Protein AF-A0A0E9N681-F1 (afdb_monomer_lite)

Secondary structure (DSSP, 8-state):
-HHHHHHHHHHHHHHHHHHHHHHHHHT-HHHHHHHHHHHHHS-TTHHHHHHHHHHHHHH-SSPP-HHHHHHHHHHHHHHHHHHHHHHHHIIIIII-TTHHHHHHHHHHHHHHHHHHTTT--HHHHHHHHHHHHHT-SSPPHHHHHHHHHHHHHHHHHHHHHHHHHHHHT-----

InterPro domains:
  IPR025250 Protein of unknown function DUF4199 [PF13858] (12-167)

pLDDT: mean 89.03, std 10.15, range [42.97, 98.25]

Sequence (174 aa):
MIRRVALITGVSLGLLYGIVLFATYQAGIPVMASFLNIYTWFPLIIVPVGAVAWWLRRNLVPVPDLKELLQYAFLAYVVYEVLYAMCTYGLFGLYDRTANDQLIRHLLAQTEAKMAGQQVPKEKLDEIRKLAGSEKGPLTIRKVLLGFGTNLVLDFIKSLFIATITKQTVHPKR

Radius of gyration: 19.3 Å; chains: 1; bounding box: 45×36×52 Å

Organism: NCBI:txid1220578

Foldseek 3Di:
DLLVLLLVLLVVLLVVLLVCLVVQVVVHLVSNLVVVVCVVPPPVSLVSLLVVLLVQQVPDPVRDALVSLLCNQLSSQLSNLVSNLVSLCCVCVPPPVCSQVVNLVVVLVVVVVVCVVPVDDVVVNVVSVVVSVVVDTGDDPVNSVVVSVVVSVVSSVSSSVSSVVSNVPDDPPD

Structure (mmCIF, N/CA/C/O backbone):
data_AF-A0A0E9N681-F1
#
_entry.id   AF-A0A0E9N681-F1
#
loop_
_atom_site.group_PDB
_atom_site.id
_atom_site.type_symbol
_atom_site.label_atom_id
_atom_site.label_alt_id
_atom_site.label_comp_id
_atom_site.label_asym_id
_atom_site.label_entity_id
_atom_site.label_seq_id
_atom_site.pdbx_PDB_ins_code
_atom_site.Cartn_x
_atom_site.Cartn_y
_atom_site.Cartn_z
_atom_site.occupancy
_atom_site.B_iso_or_equiv
_atom_site.auth_seq_id
_atom_site.auth_comp_id
_atom_site.auth_asym_id
_atom_site.auth_atom_id
_atom_site.pdbx_PDB_model_num
ATOM 1 N N . MET A 1 1 ? 6.896 -8.578 -21.696 1.00 87.44 1 MET A N 1
ATOM 2 C CA . MET A 1 1 ? 7.659 -8.650 -20.427 1.00 87.44 1 MET A CA 1
ATOM 3 C C . MET A 1 1 ? 7.163 -7.643 -19.392 1.00 87.44 1 MET A C 1
ATOM 5 O O . MET A 1 1 ? 6.737 -8.074 -18.330 1.00 87.44 1 MET A O 1
ATOM 9 N N . ILE A 1 2 ? 7.120 -6.344 -19.717 1.00 92.19 2 ILE A N 1
ATOM 10 C CA . ILE A 1 2 ? 6.671 -5.253 -18.826 1.00 92.19 2 ILE A CA 1
ATOM 11 C C . ILE A 1 2 ? 5.368 -5.548 -18.071 1.00 92.19 2 ILE A C 1
ATOM 13 O O . ILE A 1 2 ? 5.344 -5.445 -16.851 1.00 92.19 2 ILE A O 1
ATOM 17 N N . ARG A 1 3 ? 4.308 -5.980 -18.771 1.00 94.19 3 ARG A N 1
ATOM 18 C CA . ARG A 1 3 ? 3.019 -6.306 -18.131 1.00 94.19 3 ARG A CA 1
ATOM 19 C C . ARG A 1 3 ? 3.167 -7.361 -17.036 1.00 94.19 3 ARG A C 1
ATOM 21 O O . ARG A 1 3 ? 2.643 -7.185 -15.951 1.00 94.19 3 ARG A O 1
ATOM 28 N N . ARG A 1 4 ? 3.924 -8.431 -17.298 1.00 95.88 4 ARG A N 1
ATOM 29 C CA . ARG A 1 4 ? 4.165 -9.501 -16.319 1.00 95.88 4 ARG A CA 1
ATOM 30 C C . ARG A 1 4 ? 4.911 -8.972 -15.095 1.00 95.88 4 ARG A C 1
ATOM 32 O O . ARG A 1 4 ? 4.541 -9.324 -13.985 1.00 95.88 4 ARG A O 1
ATOM 39 N N . VAL A 1 5 ? 5.918 -8.119 -15.294 1.00 96.75 5 VAL A N 1
ATOM 40 C CA . VAL A 1 5 ? 6.655 -7.500 -14.182 1.00 96.75 5 VAL A CA 1
ATOM 41 C C . VAL A 1 5 ? 5.741 -6.575 -13.380 1.00 96.75 5 VAL A C 1
ATOM 43 O O . VAL A 1 5 ? 5.728 -6.679 -12.165 1.00 96.75 5 VAL A O 1
ATOM 46 N N . ALA A 1 6 ? 4.907 -5.764 -14.036 1.00 97.38 6 ALA A N 1
ATOM 47 C CA . ALA A 1 6 ? 3.920 -4.921 -13.361 1.00 97.38 6 ALA A CA 1
ATOM 48 C C . ALA A 1 6 ? 2.949 -5.738 -12.494 1.00 97.38 6 ALA A C 1
ATOM 50 O O . ALA A 1 6 ? 2.725 -5.392 -11.338 1.00 97.38 6 ALA A O 1
ATOM 51 N N . LEU A 1 7 ? 2.421 -6.848 -13.030 1.00 98.00 7 LEU A N 1
ATOM 52 C CA . LEU A 1 7 ? 1.552 -7.756 -12.279 1.00 98.00 7 LEU A CA 1
ATOM 53 C C . LEU A 1 7 ? 2.276 -8.347 -11.064 1.00 98.00 7 LEU A C 1
ATOM 55 O O . LEU A 1 7 ? 1.722 -8.330 -9.972 1.00 98.00 7 LEU A O 1
ATOM 59 N N . ILE A 1 8 ? 3.509 -8.836 -11.234 1.00 97.88 8 ILE A N 1
ATOM 60 C CA . ILE A 1 8 ? 4.303 -9.391 -10.128 1.00 97.88 8 ILE A CA 1
ATOM 61 C C . ILE A 1 8 ? 4.537 -8.322 -9.061 1.00 97.88 8 ILE A C 1
ATOM 63 O O . ILE A 1 8 ? 4.256 -8.571 -7.895 1.00 97.88 8 ILE A O 1
ATOM 67 N N . THR A 1 9 ? 4.981 -7.124 -9.447 1.00 97.81 9 THR A N 1
ATOM 68 C CA . THR A 1 9 ? 5.215 -6.023 -8.508 1.00 97.81 9 THR A CA 1
ATOM 69 C C . THR A 1 9 ? 3.944 -5.659 -7.745 1.00 97.81 9 THR A C 1
ATOM 71 O O . THR A 1 9 ? 3.974 -5.598 -6.518 1.00 97.81 9 THR A O 1
ATOM 74 N N . GLY A 1 10 ? 2.825 -5.461 -8.446 1.00 97.62 10 GLY A N 1
ATOM 75 C CA . GLY A 1 10 ? 1.548 -5.119 -7.820 1.00 97.62 10 GLY A CA 1
ATOM 76 C C . GLY A 1 10 ? 1.049 -6.209 -6.870 1.00 97.62 10 GLY A C 1
ATOM 77 O O . GLY A 1 10 ? 0.675 -5.908 -5.738 1.00 97.62 10 GLY A O 1
ATOM 78 N N . VAL A 1 11 ? 1.114 -7.480 -7.286 1.00 98.25 11 VAL A N 1
ATOM 79 C CA . VAL A 1 11 ? 0.719 -8.623 -6.447 1.00 98.25 11 VAL A CA 1
ATOM 80 C C . VAL A 1 11 ? 1.609 -8.737 -5.215 1.00 98.25 11 VAL A C 1
ATOM 82 O O . VAL A 1 11 ? 1.095 -8.850 -4.106 1.00 98.25 11 VAL A O 1
ATOM 85 N N . SER A 1 12 ? 2.932 -8.683 -5.376 1.00 97.88 12 SER A N 1
ATOM 86 C CA . SER A 1 12 ? 3.868 -8.799 -4.256 1.00 97.88 12 SER A CA 1
ATOM 87 C C . SER A 1 12 ? 3.664 -7.689 -3.227 1.00 97.88 12 SER A C 1
ATOM 89 O O . SER A 1 12 ? 3.630 -7.974 -2.033 1.00 97.88 12 SER A O 1
ATOM 91 N N . LEU A 1 13 ? 3.480 -6.442 -3.670 1.00 97.12 13 LEU A N 1
ATOM 92 C CA . LEU A 1 13 ? 3.242 -5.314 -2.767 1.00 97.12 13 LEU A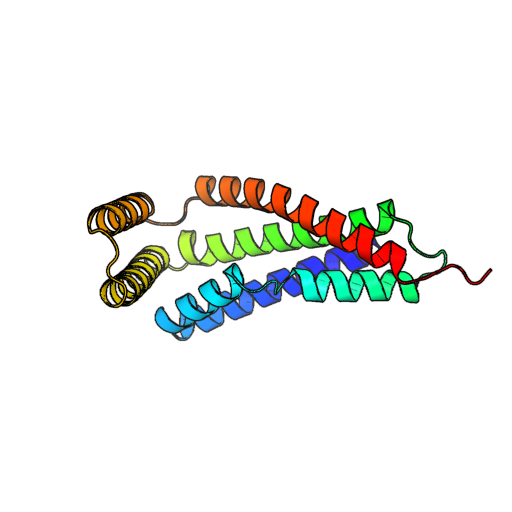 CA 1
ATOM 93 C C . LEU A 1 13 ? 1.861 -5.382 -2.105 1.00 97.12 13 LEU A C 1
ATOM 95 O O . LEU A 1 13 ? 1.746 -5.093 -0.916 1.00 97.12 13 LEU A O 1
ATOM 99 N N . GLY A 1 14 ? 0.826 -5.795 -2.841 1.00 96.88 14 GLY A N 1
ATOM 100 C CA . GLY A 1 14 ? -0.527 -5.940 -2.304 1.00 96.88 14 GLY A CA 1
ATOM 101 C C . GLY A 1 14 ? -0.620 -7.057 -1.264 1.00 96.88 14 GLY A C 1
ATOM 102 O O . GLY A 1 14 ? -1.186 -6.861 -0.191 1.00 96.88 14 GLY A O 1
ATOM 103 N N . LEU A 1 15 ? 0.010 -8.205 -1.532 1.00 97.50 15 LEU A N 1
ATOM 104 C CA . LEU A 1 15 ? 0.096 -9.303 -0.568 1.00 97.50 15 LEU A CA 1
ATOM 105 C C . LEU A 1 15 ? 0.922 -8.917 0.655 1.00 97.50 15 LEU A C 1
ATOM 107 O O . LEU A 1 15 ? 0.510 -9.211 1.773 1.00 97.50 15 LEU A O 1
ATOM 111 N N . LEU A 1 16 ? 2.054 -8.234 0.463 1.00 96.81 16 LEU A N 1
ATOM 112 C CA . LEU A 1 16 ? 2.865 -7.745 1.575 1.00 96.81 16 LEU A CA 1
ATOM 113 C C . LEU A 1 16 ? 2.061 -6.787 2.460 1.00 96.81 16 LEU A C 1
ATOM 115 O O . LEU A 1 16 ? 2.066 -6.943 3.679 1.00 96.81 16 LEU A O 1
ATOM 119 N N . TYR A 1 17 ? 1.328 -5.847 1.855 1.00 96.06 17 TYR A N 1
ATOM 120 C CA . TYR A 1 17 ? 0.415 -4.970 2.584 1.00 96.06 17 TYR A CA 1
ATOM 121 C C . TYR A 1 17 ? -0.610 -5.777 3.387 1.00 96.06 17 TYR A C 1
ATOM 123 O O . TYR A 1 17 ? -0.749 -5.549 4.585 1.00 96.06 17 TYR A O 1
ATOM 131 N N . GLY A 1 18 ? -1.278 -6.749 2.758 1.00 96.69 18 GLY A N 1
ATOM 132 C CA . GLY A 1 18 ? -2.249 -7.611 3.428 1.00 96.69 18 GLY A CA 1
ATOM 133 C C . GLY A 1 18 ? -1.647 -8.364 4.615 1.00 96.69 18 GLY A C 1
ATOM 134 O O . GLY A 1 18 ? -2.187 -8.307 5.715 1.00 96.69 18 GLY A O 1
ATOM 135 N N . ILE A 1 19 ? -0.495 -9.013 4.431 1.00 97.56 19 ILE A N 1
ATOM 136 C CA . ILE A 1 19 ? 0.201 -9.745 5.499 1.00 97.56 19 ILE A CA 1
ATOM 137 C C . ILE A 1 19 ? 0.501 -8.819 6.680 1.00 97.56 19 ILE A C 1
ATOM 139 O O . ILE A 1 19 ? 0.193 -9.164 7.819 1.00 97.56 19 ILE A O 1
ATOM 143 N N . VAL A 1 20 ? 1.059 -7.632 6.423 1.00 96.94 20 VAL A N 1
ATOM 144 C CA . VAL A 1 20 ? 1.394 -6.674 7.486 1.00 96.94 20 VAL A CA 1
ATOM 145 C C . VAL A 1 20 ? 0.132 -6.116 8.146 1.00 96.94 20 VAL 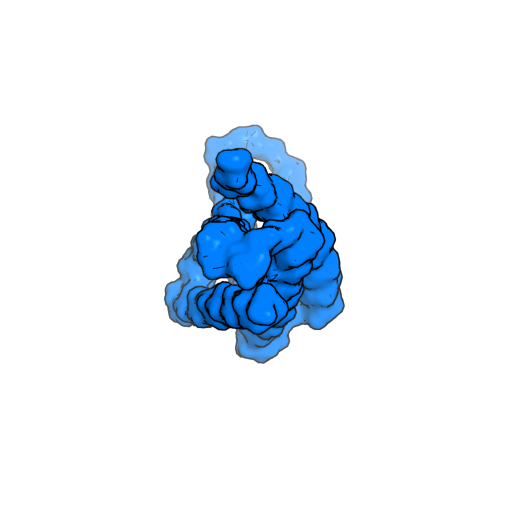A C 1
ATOM 147 O O . VAL A 1 20 ? 0.094 -5.989 9.369 1.00 96.94 20 VAL A O 1
ATOM 150 N N . LEU A 1 21 ? -0.928 -5.841 7.383 1.00 96.62 21 LEU A N 1
ATOM 151 C CA . LEU A 1 21 ? -2.210 -5.383 7.919 1.00 96.62 21 LEU A CA 1
ATOM 152 C C . LEU A 1 21 ? -2.790 -6.402 8.909 1.00 96.62 21 LEU A C 1
ATOM 154 O O . LEU A 1 21 ? -3.108 -6.049 10.042 1.00 96.62 21 LEU A O 1
ATOM 158 N N . PHE A 1 22 ? -2.877 -7.673 8.517 1.00 96.88 22 PHE A N 1
ATOM 159 C CA . PHE A 1 22 ? -3.407 -8.720 9.391 1.00 96.88 22 PHE A CA 1
AT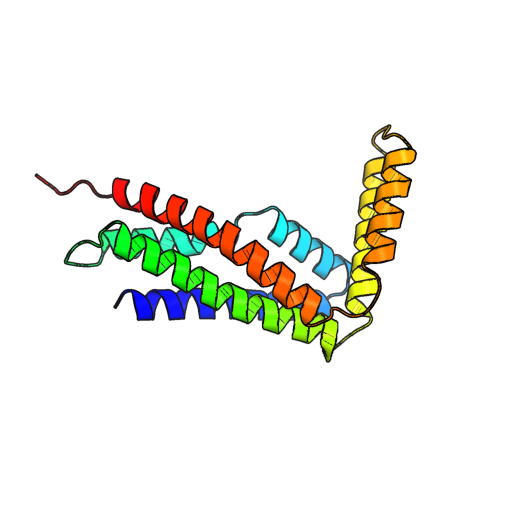OM 160 C C . PHE A 1 22 ? -2.473 -9.016 10.572 1.00 96.88 22 PHE A C 1
ATOM 162 O O . PHE A 1 22 ? -2.950 -9.180 11.692 1.00 96.88 22 PHE A O 1
ATOM 169 N N . ALA A 1 23 ? -1.153 -9.029 10.368 1.00 97.44 23 ALA A N 1
ATOM 170 C CA . ALA A 1 23 ? -0.194 -9.232 11.455 1.00 97.44 23 ALA A CA 1
ATOM 171 C C . ALA A 1 23 ? -0.263 -8.108 12.504 1.00 97.44 23 ALA A C 1
ATOM 173 O O . ALA A 1 23 ? -0.273 -8.373 13.704 1.00 97.44 23 ALA A O 1
ATOM 174 N N . THR A 1 24 ? -0.355 -6.851 12.063 1.00 97.31 24 THR A N 1
ATOM 175 C CA . THR A 1 24 ? -0.457 -5.696 12.968 1.00 97.31 24 THR A CA 1
ATOM 176 C C . THR A 1 24 ? -1.816 -5.616 13.654 1.00 97.31 24 THR A C 1
ATOM 178 O O . THR A 1 24 ? -1.869 -5.221 14.814 1.00 97.31 24 THR A O 1
ATOM 181 N N . TYR A 1 25 ? -2.892 -6.056 12.995 1.00 96.50 25 TYR A N 1
ATOM 182 C CA . TYR A 1 25 ? -4.192 -6.251 13.636 1.00 96.50 25 TYR A CA 1
ATOM 183 C C . TYR A 1 25 ? -4.114 -7.276 14.780 1.00 96.50 25 TYR A C 1
ATOM 185 O O . TYR A 1 25 ? -4.562 -6.979 15.886 1.00 96.50 25 TYR A O 1
ATOM 193 N N . GLN A 1 26 ? -3.478 -8.434 14.560 1.00 96.25 26 GLN A N 1
ATOM 194 C CA . GLN A 1 26 ? -3.296 -9.458 15.603 1.00 96.25 26 GLN A CA 1
ATOM 195 C C . GLN A 1 26 ? -2.422 -8.971 16.769 1.00 96.25 26 GLN A C 1
ATOM 197 O O . GLN A 1 26 ? -2.629 -9.367 17.912 1.00 96.25 26 GLN A O 1
ATOM 202 N N . ALA A 1 27 ? -1.471 -8.074 16.500 1.00 97.06 27 ALA A N 1
ATOM 203 C CA . ALA A 1 27 ? -0.659 -7.419 17.526 1.00 97.06 27 ALA A CA 1
ATOM 204 C C . ALA A 1 27 ? -1.410 -6.313 18.305 1.00 97.06 27 ALA A C 1
ATOM 206 O O . ALA A 1 27 ? -0.877 -5.775 19.276 1.00 97.06 27 ALA A O 1
ATOM 207 N N . GLY A 1 28 ? -2.637 -5.970 17.897 1.00 96.06 28 GLY A N 1
ATOM 208 C CA . GLY A 1 28 ? -3.523 -5.023 18.568 1.00 96.06 28 GLY A CA 1
ATOM 209 C C . GLY A 1 28 ? -3.671 -3.668 17.865 1.00 96.06 28 GLY A C 1
ATOM 210 O O . GLY A 1 28 ? -2.817 -3.211 17.102 1.00 96.06 28 GLY A O 1
ATOM 211 N N . ILE A 1 29 ? -4.771 -2.974 18.181 1.00 94.94 29 ILE A N 1
ATOM 212 C CA . ILE A 1 29 ? -5.161 -1.690 17.568 1.00 94.94 29 ILE A CA 1
ATOM 213 C C . ILE A 1 29 ? -4.051 -0.621 17.589 1.00 94.94 29 ILE A C 1
ATOM 215 O O . ILE A 1 29 ? -3.873 0.031 16.559 1.00 94.94 29 ILE A O 1
ATOM 219 N N . PRO A 1 30 ? -3.268 -0.423 18.673 1.00 95.00 30 PRO A N 1
ATOM 220 C CA . PRO A 1 30 ? -2.201 0.583 18.672 1.00 95.00 30 PRO A CA 1
ATOM 221 C C . PRO A 1 30 ? -1.092 0.305 17.644 1.00 95.00 30 PRO A C 1
ATOM 223 O O . PRO A 1 30 ? -0.566 1.232 17.020 1.00 95.00 30 PRO A O 1
ATOM 226 N N . VAL A 1 31 ? -0.752 -0.972 17.436 1.00 96.19 31 VAL A N 1
ATOM 227 C CA . VAL A 1 31 ? 0.268 -1.394 16.464 1.00 96.19 31 VAL A CA 1
ATOM 228 C C . VAL A 1 31 ? -0.255 -1.192 15.045 1.00 96.19 31 VAL A C 1
ATOM 230 O O . VAL A 1 31 ? 0.422 -0.578 14.220 1.00 96.19 31 VAL A O 1
ATOM 233 N N . MET A 1 32 ? -1.495 -1.612 14.781 1.00 95.69 32 MET A N 1
ATOM 234 C CA . MET A 1 32 ? -2.171 -1.375 13.503 1.00 95.69 32 MET A CA 1
ATOM 235 C C . MET A 1 32 ? -2.297 0.121 13.178 1.00 95.69 32 MET A C 1
ATOM 237 O O . MET A 1 32 ? -1.997 0.537 12.061 1.00 95.69 32 MET A O 1
ATOM 241 N N . ALA A 1 33 ? -2.675 0.952 14.153 1.00 93.81 33 ALA A N 1
ATOM 242 C CA . ALA A 1 33 ? -2.764 2.402 13.987 1.00 93.81 33 ALA A CA 1
ATOM 243 C C . ALA A 1 33 ? -1.408 3.029 13.632 1.00 93.81 33 ALA A C 1
ATOM 245 O O . ALA A 1 33 ? -1.330 3.920 12.786 1.00 93.81 33 ALA A O 1
ATOM 246 N N . SER A 1 34 ? -0.330 2.548 14.252 1.00 93.38 34 SER A N 1
ATOM 247 C CA . SER A 1 34 ? 1.033 2.997 13.949 1.00 93.38 34 SER A CA 1
ATOM 248 C C . SER A 1 34 ? 1.445 2.605 12.530 1.00 93.38 34 SER A C 1
ATOM 250 O O . SER A 1 34 ? 1.931 3.451 11.780 1.00 93.38 34 SER A O 1
ATOM 252 N N . PHE A 1 35 ? 1.183 1.358 12.130 1.00 94.06 35 PHE A N 1
ATOM 253 C CA . PHE A 1 35 ? 1.426 0.887 10.767 1.00 94.06 35 PHE A CA 1
ATOM 254 C C . PHE A 1 35 ? 0.665 1.717 9.728 1.00 94.06 35 PHE A C 1
ATOM 256 O O . PHE A 1 35 ? 1.279 2.207 8.785 1.00 94.06 35 PHE A O 1
ATOM 263 N N . LEU A 1 36 ? -0.640 1.934 9.914 1.00 92.06 36 LEU A N 1
ATOM 264 C CA . LEU A 1 36 ? -1.459 2.697 8.968 1.00 92.06 36 LEU A CA 1
ATOM 265 C C . LEU A 1 36 ? -1.045 4.171 8.885 1.00 92.06 36 LEU A C 1
ATOM 267 O O . LEU A 1 36 ? -1.061 4.743 7.797 1.00 92.06 36 LEU A O 1
ATOM 271 N N . ASN A 1 37 ? -0.610 4.777 9.994 1.00 89.31 37 ASN A N 1
ATOM 272 C CA . ASN A 1 37 ? -0.028 6.119 9.969 1.00 89.31 37 ASN A CA 1
ATOM 273 C C . ASN A 1 37 ? 1.260 6.154 9.139 1.00 89.31 37 ASN A C 1
ATOM 275 O O . ASN A 1 37 ? 1.385 6.985 8.243 1.00 89.31 37 ASN A O 1
ATOM 279 N N . ILE A 1 38 ? 2.201 5.239 9.391 1.00 89.31 38 ILE A N 1
ATOM 280 C CA . ILE A 1 38 ? 3.444 5.153 8.607 1.00 89.31 38 ILE A CA 1
ATOM 281 C C . ILE A 1 38 ? 3.117 4.923 7.130 1.00 89.31 38 ILE A C 1
ATOM 283 O O . ILE A 1 38 ? 3.671 5.598 6.269 1.00 89.31 38 ILE A O 1
ATOM 287 N N . TYR A 1 39 ? 2.184 4.019 6.842 1.00 88.12 39 TYR A N 1
ATOM 288 C CA . TYR A 1 39 ? 1.748 3.693 5.491 1.00 88.12 39 TYR A CA 1
ATOM 289 C C . TYR A 1 39 ? 1.131 4.894 4.757 1.00 88.12 39 TYR A C 1
ATOM 291 O O . TYR A 1 39 ? 1.360 5.068 3.564 1.00 88.12 39 TYR A O 1
ATOM 299 N N . THR A 1 40 ? 0.385 5.742 5.468 1.00 83.62 40 THR A N 1
ATOM 300 C CA . THR A 1 40 ? -0.256 6.936 4.896 1.00 83.62 40 THR A CA 1
ATOM 301 C C . THR A 1 40 ? 0.756 8.037 4.579 1.00 83.62 40 THR A C 1
ATOM 303 O O . THR A 1 40 ? 0.663 8.682 3.538 1.00 83.62 40 THR A O 1
ATOM 306 N N . TRP A 1 41 ? 1.721 8.269 5.474 1.00 75.25 41 TRP A N 1
ATOM 307 C CA . TRP A 1 41 ? 2.645 9.403 5.363 1.00 75.25 41 TRP A CA 1
ATOM 308 C C . TRP A 1 41 ? 3.935 9.079 4.613 1.00 75.25 41 TRP A C 1
ATOM 310 O O . TRP A 1 41 ? 4.543 9.971 4.022 1.00 75.25 41 TRP A O 1
ATOM 320 N N . PHE A 1 42 ? 4.376 7.824 4.638 1.00 79.19 42 PHE A N 1
ATOM 321 C CA . PHE A 1 42 ? 5.613 7.415 3.995 1.00 79.19 42 PHE A CA 1
ATOM 322 C C . PHE A 1 42 ? 5.328 6.835 2.603 1.00 79.19 42 PHE A C 1
ATOM 324 O O . PHE A 1 42 ? 4.424 6.012 2.459 1.00 79.19 42 PHE A O 1
ATOM 331 N N . PRO A 1 43 ? 6.108 7.189 1.565 1.00 80.06 43 PRO A N 1
ATOM 332 C CA . PRO A 1 43 ? 5.887 6.729 0.194 1.00 80.06 43 PRO A CA 1
ATOM 333 C C . PRO A 1 43 ? 6.322 5.259 -0.021 1.00 80.06 43 PRO A C 1
ATOM 335 O O . PRO A 1 43 ? 7.059 4.952 -0.960 1.00 80.06 43 PRO A O 1
ATOM 338 N N . LEU A 1 44 ? 5.860 4.336 0.835 1.00 85.62 44 LEU A N 1
ATOM 339 C CA . LEU A 1 44 ? 6.285 2.930 0.897 1.00 85.62 44 LEU A CA 1
ATOM 340 C C . LEU A 1 44 ? 6.076 2.166 -0.411 1.00 85.62 44 LEU A C 1
ATOM 342 O O . LEU A 1 44 ? 6.823 1.234 -0.677 1.00 85.62 44 LEU A O 1
ATOM 346 N N . ILE A 1 45 ? 5.089 2.553 -1.224 1.00 91.69 45 ILE A N 1
ATOM 347 C CA . ILE A 1 45 ? 4.796 1.905 -2.512 1.00 91.69 45 ILE A CA 1
ATOM 348 C C . ILE A 1 45 ? 5.537 2.582 -3.674 1.00 91.69 45 ILE A C 1
ATOM 350 O O . ILE A 1 45 ? 6.003 1.905 -4.590 1.00 91.69 45 ILE A O 1
ATOM 354 N N . ILE A 1 46 ? 5.738 3.903 -3.617 1.00 92.81 46 ILE A N 1
ATOM 355 C CA . ILE A 1 46 ? 6.448 4.651 -4.670 1.00 92.81 46 ILE A CA 1
ATOM 356 C C . ILE A 1 46 ? 7.888 4.164 -4.811 1.00 92.81 46 ILE A C 1
ATOM 358 O O . ILE A 1 46 ? 8.357 3.969 -5.933 1.00 92.81 46 ILE A O 1
ATOM 362 N N . VAL A 1 47 ? 8.579 3.940 -3.691 1.00 93.69 47 VAL A N 1
ATOM 363 C CA . VAL A 1 47 ? 9.984 3.509 -3.680 1.00 93.69 47 VAL A CA 1
ATOM 364 C C . VAL A 1 47 ? 10.199 2.169 -4.406 1.00 93.69 47 VAL A C 1
ATOM 366 O O . VAL A 1 47 ? 10.978 2.149 -5.361 1.00 93.69 47 VAL A O 1
ATOM 369 N N . PRO A 1 48 ? 9.530 1.054 -4.046 1.00 95.12 48 PRO A N 1
ATOM 370 C CA . PRO A 1 48 ? 9.725 -0.226 -4.724 1.00 95.12 48 PRO A CA 1
ATOM 371 C C . PRO A 1 48 ? 9.230 -0.216 -6.175 1.00 95.12 48 PRO A C 1
ATOM 373 O O . PRO A 1 48 ? 9.902 -0.778 -7.042 1.00 95.12 48 PRO A O 1
ATOM 376 N N . VAL A 1 49 ? 8.111 0.457 -6.484 1.00 96.69 49 VAL A N 1
ATOM 377 C CA . VAL A 1 49 ? 7.639 0.578 -7.876 1.00 96.69 49 VAL A CA 1
ATOM 378 C C . VAL A 1 49 ? 8.667 1.332 -8.722 1.00 96.69 49 VAL A C 1
ATOM 380 O O . VAL A 1 49 ? 9.007 0.876 -9.816 1.00 96.69 49 VAL A O 1
ATOM 383 N N . GLY A 1 50 ? 9.212 2.437 -8.205 1.00 96.12 50 GLY A N 1
ATOM 384 C CA . GLY A 1 50 ? 10.261 3.219 -8.858 1.00 96.12 50 GLY A CA 1
ATOM 385 C C . GLY A 1 50 ? 11.576 2.453 -9.019 1.00 96.12 50 GLY A C 1
ATOM 386 O O . GLY A 1 50 ? 12.176 2.494 -10.092 1.00 96.12 50 GLY A O 1
ATOM 387 N N . ALA A 1 51 ? 11.996 1.692 -8.006 1.00 95.81 51 ALA A N 1
ATOM 388 C CA . ALA A 1 51 ? 13.202 0.866 -8.070 1.00 95.81 51 ALA A CA 1
ATOM 389 C C . ALA A 1 51 ? 13.120 -0.189 -9.186 1.00 95.81 51 ALA A C 1
ATOM 391 O O . ALA A 1 51 ? 14.070 -0.369 -9.951 1.00 95.81 51 ALA A O 1
ATOM 392 N N . VAL A 1 52 ? 11.966 -0.844 -9.337 1.00 96.69 52 VAL A N 1
ATOM 393 C CA . VAL A 1 52 ? 11.749 -1.813 -10.419 1.00 96.69 52 VAL A CA 1
ATOM 394 C C . VAL A 1 52 ? 11.608 -1.115 -11.778 1.00 96.69 52 VAL A C 1
ATOM 396 O O . VAL A 1 52 ? 12.142 -1.624 -12.760 1.00 96.69 52 VAL A O 1
ATOM 399 N N . ALA A 1 53 ? 10.983 0.067 -11.861 1.00 95.88 53 ALA A N 1
ATOM 400 C CA . ALA A 1 53 ? 10.963 0.860 -13.099 1.00 95.88 53 ALA A CA 1
ATOM 401 C C . ALA A 1 53 ? 12.388 1.187 -13.574 1.00 95.88 53 ALA A C 1
ATOM 403 O O . ALA A 1 53 ? 12.729 1.007 -14.746 1.00 95.88 53 ALA A O 1
ATOM 404 N N . TRP A 1 54 ? 13.242 1.619 -12.647 1.00 95.38 54 TRP A N 1
ATOM 405 C CA . TRP A 1 54 ? 14.651 1.887 -12.907 1.00 95.38 54 TRP A CA 1
ATOM 406 C C . TRP A 1 54 ? 15.418 0.630 -13.326 1.00 95.38 54 TRP A C 1
ATOM 408 O O . TRP A 1 54 ? 16.185 0.665 -14.291 1.00 95.38 54 TRP A O 1
ATOM 418 N N . TRP A 1 55 ? 15.162 -0.503 -12.668 1.00 94.94 55 TRP A N 1
ATOM 419 C CA . TRP A 1 55 ? 15.728 -1.790 -13.064 1.00 94.94 55 TRP A CA 1
ATOM 420 C C . TRP A 1 55 ? 15.303 -2.185 -14.488 1.00 94.94 55 TRP A C 1
ATOM 422 O O . TRP A 1 55 ? 16.159 -2.555 -15.291 1.00 94.94 55 TRP A O 1
ATOM 432 N N . LEU A 1 56 ? 14.024 -2.032 -14.848 1.00 94.06 56 LEU A N 1
ATOM 433 C CA . LEU A 1 56 ? 13.520 -2.297 -16.202 1.00 94.06 56 LEU A CA 1
ATOM 434 C C . LEU A 1 56 ? 14.225 -1.426 -17.246 1.00 94.06 56 LEU A C 1
ATOM 436 O O . LEU A 1 56 ? 14.635 -1.929 -18.290 1.00 94.06 56 LEU A O 1
ATOM 440 N N . ARG A 1 57 ? 14.421 -0.135 -16.951 1.00 91.25 57 ARG A N 1
ATOM 441 C CA . ARG A 1 57 ? 15.132 0.796 -17.839 1.00 91.25 57 ARG A CA 1
ATOM 442 C C . ARG A 1 57 ? 16.591 0.392 -18.066 1.00 91.25 57 ARG A C 1
ATOM 444 O O . ARG A 1 57 ? 17.114 0.649 -19.142 1.00 91.25 57 ARG A O 1
ATOM 451 N N . ARG A 1 58 ? 17.260 -0.216 -17.083 1.00 90.19 58 ARG A N 1
ATOM 452 C CA . ARG A 1 58 ? 18.673 -0.619 -17.205 1.00 90.19 58 ARG A CA 1
ATOM 453 C C . ARG A 1 58 ? 18.892 -1.994 -17.826 1.00 90.19 58 ARG A C 1
ATOM 455 O O . ARG A 1 58 ? 19.954 -2.215 -18.395 1.00 90.19 58 ARG A O 1
ATOM 462 N N . ASN A 1 59 ? 17.930 -2.904 -17.692 1.00 91.44 59 ASN A N 1
ATOM 463 C CA . ASN A 1 59 ? 18.144 -4.323 -17.992 1.00 91.44 59 ASN A CA 1
ATOM 464 C C . ASN A 1 59 ? 17.349 -4.836 -19.201 1.00 91.44 59 ASN A C 1
ATOM 466 O O . ASN A 1 59 ? 17.570 -5.967 -19.624 1.00 91.44 59 ASN A O 1
ATOM 470 N N . LEU A 1 60 ? 16.431 -4.043 -19.764 1.00 90.62 60 LEU A N 1
ATOM 471 C CA . LEU A 1 60 ? 15.684 -4.431 -20.960 1.00 90.62 60 LEU A CA 1
ATOM 472 C C . LEU A 1 60 ? 16.270 -3.818 -22.234 1.00 90.62 60 LEU A C 1
ATOM 474 O O . LEU A 1 60 ? 16.623 -2.640 -22.277 1.00 90.62 60 LEU A O 1
ATOM 478 N N . VAL A 1 61 ? 16.318 -4.643 -23.282 1.00 85.56 61 VAL A N 1
ATOM 479 C CA . VAL A 1 61 ? 16.646 -4.258 -24.657 1.00 85.56 61 VAL A CA 1
ATOM 480 C C . VAL A 1 61 ? 15.482 -4.713 -25.553 1.00 85.56 61 VAL A C 1
ATOM 482 O O . VAL A 1 61 ? 15.152 -5.900 -25.524 1.00 85.56 61 VAL A O 1
ATOM 485 N N . PRO A 1 62 ? 14.839 -3.821 -26.333 1.00 87.44 62 PRO A N 1
ATOM 486 C CA . PRO A 1 62 ? 15.074 -2.378 -26.409 1.00 87.44 62 PRO A CA 1
ATOM 487 C C . PRO A 1 62 ? 14.749 -1.657 -25.093 1.00 87.44 62 PRO A C 1
ATOM 489 O O . PRO A 1 62 ? 13.986 -2.149 -24.262 1.00 87.44 62 PRO A O 1
ATOM 492 N N . VAL A 1 63 ? 15.370 -0.491 -24.902 1.00 90.25 63 VAL A N 1
ATOM 493 C CA . VAL A 1 63 ? 15.264 0.261 -23.650 1.00 90.25 63 VAL A CA 1
ATOM 494 C C . VAL A 1 63 ? 13.861 0.879 -23.528 1.00 90.25 63 VAL A C 1
ATOM 496 O O . VAL A 1 63 ? 13.508 1.674 -24.402 1.00 90.25 63 VAL A O 1
ATOM 499 N N . PRO A 1 64 ? 13.092 0.594 -22.456 1.00 92.12 64 PRO A N 1
ATOM 500 C CA . PRO A 1 64 ? 11.684 0.970 -22.364 1.00 92.12 64 PRO A CA 1
ATOM 501 C C . PRO A 1 64 ? 11.427 2.464 -22.538 1.00 92.12 64 PRO A C 1
ATOM 503 O O . PRO A 1 64 ? 12.117 3.284 -21.918 1.00 92.12 64 PRO A O 1
ATOM 506 N N . ASP A 1 65 ? 10.440 2.825 -23.352 1.00 93.06 65 ASP A N 1
ATOM 507 C CA . ASP A 1 65 ? 10.057 4.222 -23.572 1.00 93.06 65 ASP A CA 1
ATOM 508 C C . ASP A 1 65 ? 9.193 4.794 -22.422 1.00 93.06 65 ASP A C 1
ATOM 510 O O . ASP A 1 65 ? 8.911 4.132 -21.419 1.00 93.06 65 ASP A O 1
ATOM 514 N N . LEU A 1 66 ? 8.779 6.066 -22.529 1.00 94.19 66 LEU A N 1
ATOM 515 C CA . LEU A 1 66 ? 7.952 6.701 -21.488 1.00 94.19 66 LEU A CA 1
ATOM 516 C C . LEU A 1 66 ? 6.621 5.969 -21.293 1.00 94.19 66 LEU A C 1
ATOM 518 O O . LEU A 1 66 ? 6.153 5.820 -20.166 1.00 94.19 66 LEU A O 1
ATOM 522 N N . LYS A 1 67 ? 6.003 5.554 -22.401 1.00 95.44 67 LYS A N 1
ATOM 523 C CA . LYS A 1 67 ? 4.690 4.919 -22.414 1.00 95.44 67 LYS A CA 1
ATOM 524 C C . LYS A 1 67 ? 4.768 3.560 -21.734 1.00 95.44 67 LYS A C 1
ATOM 526 O O . LYS A 1 67 ? 3.905 3.237 -20.928 1.00 95.44 67 LYS A O 1
ATOM 531 N N . GLU A 1 68 ? 5.807 2.793 -22.016 1.00 95.94 68 GLU A N 1
ATOM 532 C CA . GLU A 1 68 ? 6.082 1.493 -21.420 1.00 95.94 68 GLU A CA 1
ATOM 533 C C . GLU A 1 68 ? 6.352 1.584 -19.916 1.00 95.94 68 GLU A C 1
ATOM 535 O O . GLU A 1 68 ? 5.794 0.800 -19.147 1.00 95.94 68 GLU A O 1
ATOM 540 N N . LEU A 1 69 ? 7.140 2.569 -19.474 1.00 96.56 69 LEU A N 1
ATOM 541 C CA . LEU A 1 69 ? 7.386 2.818 -18.049 1.00 96.56 69 LEU A CA 1
ATOM 542 C C . LEU A 1 69 ? 6.125 3.294 -17.315 1.00 96.56 69 LEU A C 1
ATOM 544 O O . LEU A 1 69 ? 5.873 2.871 -16.187 1.00 96.56 69 LEU A O 1
ATOM 548 N N . LEU A 1 70 ? 5.312 4.136 -17.958 1.00 97.38 70 LEU A N 1
ATOM 549 C CA . LEU A 1 70 ? 4.030 4.583 -17.414 1.00 97.38 70 LEU A CA 1
ATOM 550 C C . LEU A 1 70 ? 3.041 3.419 -17.303 1.00 97.38 70 LEU A C 1
ATOM 552 O O . LEU A 1 70 ? 2.410 3.251 -16.264 1.00 97.38 70 LEU A O 1
ATOM 556 N N . GLN A 1 71 ? 2.936 2.591 -18.346 1.00 97.06 71 GLN A N 1
ATOM 557 C CA . GLN A 1 71 ? 2.102 1.388 -18.340 1.00 97.06 71 GLN A CA 1
ATOM 558 C C . GLN A 1 71 ? 2.539 0.407 -17.258 1.00 97.06 71 GLN A C 1
ATOM 560 O O . GLN A 1 71 ? 1.685 -0.160 -16.582 1.00 97.06 71 GLN A O 1
ATOM 565 N N . TYR A 1 72 ? 3.849 0.214 -17.088 1.00 97.94 72 TYR A N 1
ATOM 566 C CA . TYR A 1 72 ? 4.403 -0.583 -16.002 1.00 97.94 72 TYR A CA 1
ATOM 567 C C . TYR A 1 72 ? 3.933 -0.060 -14.638 1.00 97.94 72 TYR A C 1
ATOM 569 O O . TYR A 1 72 ? 3.292 -0.797 -13.889 1.00 97.94 72 TYR A O 1
ATOM 577 N N . ALA A 1 73 ? 4.244 1.204 -14.330 1.00 97.81 73 ALA A N 1
ATOM 578 C CA . ALA A 1 73 ? 4.004 1.771 -13.011 1.00 97.81 73 ALA A CA 1
ATOM 579 C C . ALA A 1 73 ? 2.505 1.796 -12.697 1.00 97.81 73 ALA A C 1
ATOM 581 O O . ALA A 1 73 ? 2.091 1.297 -11.654 1.00 97.81 73 ALA A O 1
ATOM 582 N N . PHE A 1 74 ? 1.687 2.276 -13.637 1.00 98.00 74 PHE A N 1
ATOM 583 C CA . PHE A 1 74 ? 0.249 2.392 -13.427 1.00 98.00 74 PHE A CA 1
ATOM 584 C C . PHE A 1 74 ? -0.426 1.030 -13.274 1.00 98.00 74 PHE A C 1
ATOM 586 O O . PHE A 1 74 ? -1.234 0.852 -12.369 1.00 98.00 74 PHE A O 1
ATOM 593 N N . LEU A 1 75 ? -0.060 0.033 -14.089 1.00 98.19 75 LEU A N 1
ATOM 594 C CA . LEU A 1 75 ? -0.612 -1.314 -13.936 1.00 98.19 75 LEU A CA 1
ATOM 595 C C . LEU A 1 75 ? -0.201 -1.952 -12.600 1.00 98.19 75 LEU A C 1
ATOM 597 O O . LEU A 1 75 ? -1.020 -2.632 -11.985 1.00 98.19 75 LEU A O 1
ATOM 601 N N . ALA A 1 76 ? 1.031 -1.719 -12.134 1.00 98.19 76 ALA A N 1
ATOM 602 C CA . ALA A 1 76 ? 1.469 -2.192 -10.824 1.00 98.19 76 ALA A CA 1
ATOM 603 C C . ALA A 1 76 ? 0.624 -1.578 -9.694 1.00 98.19 76 ALA A C 1
ATOM 605 O O . ALA A 1 76 ? 0.178 -2.314 -8.816 1.00 98.19 76 ALA A O 1
ATOM 606 N N . TYR A 1 77 ? 0.340 -0.271 -9.754 1.00 97.62 77 TYR A N 1
ATOM 607 C CA . TYR A 1 77 ? -0.553 0.396 -8.801 1.00 97.62 77 TYR A CA 1
ATOM 608 C C . TYR A 1 77 ? -1.991 -0.109 -8.871 1.00 97.62 77 TYR A C 1
ATOM 610 O O . TYR A 1 77 ? -2.577 -0.382 -7.836 1.00 97.62 77 TYR A O 1
ATOM 618 N N . VAL A 1 78 ? -2.554 -0.302 -10.067 1.00 97.75 78 VAL A N 1
ATOM 619 C CA . VAL A 1 78 ? -3.925 -0.819 -10.211 1.00 97.75 78 VAL A CA 1
ATOM 620 C C . VAL A 1 78 ? -4.069 -2.175 -9.520 1.00 97.75 78 VAL A C 1
ATOM 622 O O . VAL A 1 78 ? -5.006 -2.388 -8.755 1.00 97.75 78 VAL A O 1
ATOM 625 N N . VAL A 1 79 ? -3.134 -3.096 -9.763 1.00 97.94 79 VAL A N 1
ATOM 626 C CA . VAL A 1 79 ? -3.155 -4.426 -9.133 1.00 97.94 79 VAL A CA 1
ATOM 627 C C . VAL A 1 79 ? -2.946 -4.327 -7.624 1.00 97.94 79 VAL A C 1
ATOM 629 O O . VAL A 1 79 ? -3.633 -5.011 -6.865 1.00 97.94 79 VAL A O 1
ATOM 632 N N . TYR A 1 80 ? -2.020 -3.468 -7.198 1.00 97.31 80 TYR A N 1
ATOM 633 C CA . TYR A 1 80 ? -1.788 -3.173 -5.791 1.00 97.31 80 TYR A CA 1
ATOM 634 C C . TYR A 1 80 ? -3.069 -2.671 -5.102 1.00 97.31 80 TYR A C 1
ATOM 636 O O . TYR A 1 80 ? -3.474 -3.246 -4.096 1.00 97.31 80 TYR A O 1
ATOM 644 N N . GLU A 1 81 ? -3.743 -1.667 -5.666 1.00 95.94 81 GLU A N 1
ATOM 645 C CA . GLU A 1 81 ? -4.949 -1.048 -5.107 1.00 95.94 81 GLU A CA 1
ATOM 646 C C . GLU A 1 81 ? -6.127 -2.023 -5.040 1.00 95.94 81 GLU A C 1
ATOM 648 O O . GLU A 1 81 ? -6.908 -1.985 -4.092 1.00 95.94 81 GLU A O 1
ATOM 653 N N . VAL A 1 82 ? -6.249 -2.946 -6.002 1.00 96.75 82 VAL A N 1
ATOM 654 C CA . VAL A 1 82 ? -7.270 -4.005 -5.941 1.00 96.75 82 VAL A CA 1
ATOM 655 C C . VAL A 1 82 ? -7.037 -4.895 -4.721 1.00 96.75 82 VAL A C 1
ATOM 657 O O . VAL A 1 82 ? -7.970 -5.156 -3.961 1.00 96.75 82 VAL A O 1
ATOM 660 N N . LEU A 1 83 ? -5.797 -5.338 -4.499 1.00 97.00 83 LEU A N 1
ATOM 661 C CA . LEU A 1 83 ? -5.459 -6.171 -3.344 1.00 97.00 83 LEU A CA 1
ATOM 662 C C . LEU A 1 83 ? -5.556 -5.399 -2.029 1.00 97.00 83 LEU A C 1
ATOM 664 O O . LEU A 1 83 ? -6.083 -5.934 -1.059 1.00 97.00 83 LEU A O 1
ATOM 668 N N . TYR A 1 84 ? -5.112 -4.143 -2.007 1.00 94.94 84 TYR A N 1
ATOM 669 C CA . TYR A 1 84 ? -5.295 -3.232 -0.882 1.00 94.94 84 TYR A CA 1
ATOM 670 C C . TYR A 1 84 ? -6.777 -3.143 -0.503 1.00 94.94 84 TYR A C 1
ATOM 672 O O . TYR A 1 84 ? -7.146 -3.497 0.614 1.00 94.94 84 TYR A O 1
ATOM 680 N N . ALA A 1 85 ? -7.645 -2.792 -1.456 1.00 94.69 85 ALA A N 1
ATOM 681 C CA . ALA A 1 85 ? -9.084 -2.689 -1.246 1.00 94.69 85 ALA A CA 1
ATOM 682 C C . ALA A 1 85 ? -9.694 -4.010 -0.751 1.00 94.69 85 ALA A C 1
ATOM 684 O O . ALA A 1 85 ? -10.501 -4.004 0.181 1.00 94.69 85 ALA A O 1
ATOM 685 N N . MET A 1 86 ? -9.281 -5.146 -1.325 1.00 95.75 86 MET A N 1
ATOM 686 C CA . MET A 1 86 ? -9.715 -6.474 -0.888 1.00 95.75 86 MET A CA 1
ATOM 687 C C . MET A 1 86 ? -9.284 -6.793 0.545 1.00 95.75 86 MET A C 1
ATOM 689 O O . MET A 1 86 ? -10.104 -7.272 1.323 1.00 95.75 86 MET A O 1
ATOM 693 N N . CYS A 1 87 ? -8.028 -6.537 0.915 1.00 95.50 87 CYS A N 1
ATOM 694 C CA . CYS A 1 87 ? -7.518 -6.794 2.261 1.00 95.50 87 CYS A CA 1
ATOM 695 C C . CYS A 1 87 ? -8.181 -5.881 3.296 1.00 95.50 87 CYS A C 1
ATOM 697 O O . CYS A 1 87 ? -8.617 -6.355 4.343 1.00 95.50 87 CYS A O 1
ATOM 699 N N . THR A 1 88 ? -8.313 -4.591 2.989 1.00 93.88 88 THR A N 1
ATOM 700 C CA . THR A 1 88 ? -8.934 -3.597 3.869 1.00 93.88 88 THR A CA 1
ATOM 701 C C . THR A 1 88 ? -10.421 -3.887 4.068 1.00 93.88 88 THR A C 1
ATOM 703 O O . THR A 1 88 ? -10.899 -3.893 5.201 1.00 93.88 88 THR A O 1
ATOM 706 N N . TYR A 1 89 ? -11.157 -4.201 2.996 1.00 94.56 89 TYR A N 1
ATOM 707 C CA . TYR A 1 89 ? -12.550 -4.636 3.109 1.00 94.56 89 TYR A CA 1
ATOM 708 C C . TYR A 1 89 ? -12.675 -5.995 3.808 1.00 94.56 89 TYR A C 1
ATOM 710 O O . TYR A 1 89 ? -13.561 -6.188 4.639 1.00 94.56 89 TYR A O 1
ATOM 718 N N . GLY A 1 90 ? -11.767 -6.924 3.512 1.00 94.88 90 GLY A N 1
ATOM 719 C CA . GLY A 1 90 ? -11.700 -8.233 4.149 1.00 94.88 90 GLY A CA 1
ATOM 720 C C . GLY A 1 90 ? -11.555 -8.123 5.662 1.00 94.88 90 GLY A C 1
ATOM 721 O O . GLY A 1 90 ? -12.310 -8.765 6.386 1.00 94.88 90 GLY A O 1
ATOM 722 N N . LEU A 1 91 ? -10.664 -7.258 6.151 1.00 94.75 91 LEU A N 1
ATOM 723 C CA . LEU A 1 91 ? -10.486 -7.039 7.583 1.00 94.75 91 LEU A CA 1
ATOM 724 C C . LEU A 1 91 ? -11.662 -6.260 8.194 1.00 94.75 91 LEU A C 1
ATOM 726 O O . LEU A 1 91 ? -12.337 -6.773 9.080 1.00 94.75 91 LEU A O 1
ATOM 730 N N . PHE A 1 92 ? -11.934 -5.046 7.708 1.00 93.38 92 PHE A N 1
ATOM 731 C CA . PHE A 1 92 ? -12.850 -4.104 8.370 1.00 93.38 92 PHE A CA 1
ATOM 732 C C . PHE A 1 92 ? -14.332 -4.269 8.004 1.00 93.38 92 PHE A C 1
ATOM 734 O O . PHE A 1 92 ? -15.207 -3.729 8.683 1.00 93.38 92 PHE A O 1
ATOM 741 N N . GLY A 1 93 ? -14.636 -4.960 6.907 1.00 91.38 93 GLY A N 1
ATOM 742 C CA . GLY A 1 93 ? -16.002 -5.201 6.434 1.00 91.38 93 GLY A CA 1
ATOM 743 C C . GLY A 1 93 ? -16.498 -6.625 6.694 1.00 91.38 93 GLY A C 1
ATOM 744 O O . GLY A 1 93 ? -17.697 -6.823 6.924 1.00 91.38 93 GLY A O 1
ATOM 745 N N . LEU A 1 94 ? -15.599 -7.617 6.672 1.00 92.69 94 LEU A N 1
ATOM 746 C CA . LEU A 1 94 ? -15.958 -9.038 6.755 1.00 92.69 94 LEU A CA 1
ATOM 747 C C . LEU A 1 94 ? -15.460 -9.721 8.036 1.00 92.69 94 LEU A C 1
ATOM 749 O O . LEU A 1 94 ? -16.277 -10.321 8.727 1.00 92.69 94 LEU A O 1
ATOM 753 N N . TYR A 1 95 ? -14.165 -9.630 8.351 1.00 94.44 95 TYR A N 1
ATOM 754 C CA . TYR A 1 95 ? -13.536 -10.385 9.440 1.00 94.44 95 TYR A CA 1
ATOM 755 C C . TYR A 1 95 ? -13.828 -9.794 10.826 1.00 94.44 95 TYR A C 1
ATOM 757 O O . TYR A 1 95 ? -14.383 -10.477 11.681 1.00 94.44 95 TYR A O 1
ATOM 765 N N . ASP A 1 96 ? -13.511 -8.514 11.039 1.00 92.06 96 ASP A N 1
ATOM 766 C CA . ASP A 1 96 ? -13.799 -7.795 12.280 1.00 92.06 96 ASP A CA 1
ATOM 767 C C . ASP A 1 96 ? -14.359 -6.406 11.969 1.00 92.06 96 ASP A C 1
ATOM 769 O O . ASP A 1 96 ? -13.653 -5.416 11.765 1.00 92.06 96 ASP A O 1
ATOM 773 N N . ARG A 1 97 ? -15.689 -6.337 11.974 1.00 90.00 97 ARG A N 1
ATOM 774 C CA . ARG A 1 97 ? -16.451 -5.110 11.722 1.00 90.00 97 ARG A CA 1
ATOM 775 C C . ARG A 1 97 ? -16.271 -4.047 12.802 1.00 90.00 97 ARG A C 1
ATOM 777 O O . ARG A 1 97 ? -16.568 -2.883 12.548 1.00 90.00 97 ARG A O 1
ATOM 784 N N . THR A 1 98 ? -15.806 -4.429 13.991 1.00 91.19 98 THR A N 1
ATOM 785 C CA . THR A 1 98 ? -15.587 -3.502 15.107 1.00 91.19 98 THR A CA 1
ATOM 786 C C . THR A 1 98 ? -14.180 -2.916 15.100 1.00 91.19 98 THR A C 1
ATOM 788 O O . THR A 1 98 ? -13.973 -1.832 15.646 1.00 91.19 98 THR A O 1
ATOM 791 N N . ALA A 1 99 ? -13.224 -3.575 14.435 1.00 91.06 99 ALA A N 1
ATOM 792 C CA . ALA A 1 99 ? -11.839 -3.122 14.342 1.00 91.06 99 ALA A CA 1
ATOM 793 C C . ALA A 1 99 ? -11.719 -1.706 13.766 1.00 91.06 99 ALA A C 1
ATOM 795 O O . ALA A 1 99 ? -10.901 -0.922 14.243 1.00 91.06 99 ALA A O 1
ATOM 796 N N . ASN A 1 100 ? -12.561 -1.351 12.787 1.00 89.62 100 ASN A N 1
ATOM 797 C CA . ASN A 1 100 ? -12.573 -0.008 12.202 1.00 89.62 100 ASN A CA 1
ATOM 798 C C . ASN A 1 100 ? -12.962 1.057 13.239 1.00 89.62 100 ASN A C 1
ATOM 800 O O . ASN A 1 100 ? -12.280 2.068 13.386 1.00 89.62 100 ASN A O 1
ATOM 804 N N . ASP A 1 101 ? -14.011 0.803 14.024 1.00 90.00 101 ASP A N 1
ATOM 805 C CA . ASP A 1 101 ? -14.454 1.723 15.075 1.00 90.00 101 ASP A CA 1
ATOM 806 C C . ASP A 1 101 ? -13.407 1.872 16.180 1.00 90.00 101 ASP A C 1
ATOM 808 O O . ASP A 1 101 ? -13.166 2.978 16.669 1.00 90.00 101 ASP A O 1
ATOM 812 N N . GLN A 1 102 ? -12.775 0.768 16.580 1.00 91.81 102 GLN A N 1
ATOM 813 C CA . GLN A 1 102 ? -11.706 0.787 17.576 1.00 91.81 102 GLN A CA 1
ATOM 814 C C . GLN A 1 102 ? -10.492 1.573 17.070 1.00 91.81 102 GLN A C 1
ATOM 816 O O . GLN A 1 102 ? -9.945 2.401 17.802 1.00 91.81 102 GLN A O 1
ATOM 821 N N . LEU A 1 103 ? -10.110 1.365 15.808 1.00 91.19 103 LEU A N 1
ATOM 822 C CA . LEU A 1 103 ? -9.029 2.088 15.149 1.00 91.19 103 LEU A CA 1
ATOM 823 C C . LEU A 1 103 ? -9.317 3.591 15.077 1.00 91.19 103 LEU A C 1
ATOM 825 O O . LEU A 1 103 ? -8.475 4.386 15.490 1.00 91.19 103 LEU A O 1
ATOM 829 N N . ILE A 1 104 ? -10.507 3.987 14.616 1.00 89.25 104 ILE A N 1
ATOM 830 C CA . ILE A 1 104 ? -10.910 5.398 14.530 1.00 89.25 104 ILE A CA 1
ATOM 831 C C . ILE A 1 104 ? -10.881 6.048 15.915 1.00 89.25 104 ILE A C 1
ATOM 833 O O . ILE A 1 104 ? -10.328 7.135 16.070 1.00 89.25 104 ILE A O 1
ATOM 837 N N . ARG A 1 105 ? -11.416 5.380 16.947 1.00 89.75 105 ARG A N 1
ATOM 838 C CA . ARG A 1 105 ? -11.366 5.883 18.332 1.00 89.75 105 ARG A CA 1
ATOM 839 C C . ARG A 1 105 ? -9.932 6.054 18.827 1.00 89.75 105 ARG A C 1
ATOM 841 O O . ARG A 1 105 ? -9.632 7.057 19.469 1.00 89.75 105 ARG A O 1
ATOM 848 N N . HIS A 1 106 ? -9.052 5.103 18.523 1.00 92.00 106 HIS A N 1
ATOM 849 C CA . HIS A 1 106 ? -7.648 5.184 18.913 1.00 92.00 106 HIS A CA 1
ATOM 850 C C . HIS A 1 106 ? -6.928 6.348 18.215 1.00 92.00 106 HIS A C 1
ATOM 852 O O . HIS A 1 106 ? -6.250 7.138 18.870 1.00 92.00 106 HIS A O 1
ATOM 858 N N . LEU A 1 107 ? -7.114 6.499 16.900 1.00 88.31 107 LEU A N 1
ATOM 859 C CA . LEU A 1 107 ? -6.529 7.589 16.111 1.00 88.31 107 LEU A CA 1
ATOM 860 C C . LEU A 1 107 ? -7.057 8.964 16.536 1.00 88.31 107 LEU A C 1
ATOM 862 O O . LEU A 1 107 ? -6.285 9.922 16.617 1.00 88.31 107 LEU A O 1
ATOM 866 N N . LEU A 1 108 ? -8.348 9.061 16.863 1.00 87.06 108 LEU A N 1
ATOM 867 C CA . LEU A 1 108 ? -8.935 10.260 17.454 1.00 87.06 108 LEU A CA 1
ATOM 868 C C . LEU A 1 108 ? -8.258 10.614 18.773 1.00 87.06 108 LEU A C 1
ATOM 870 O O . LEU A 1 108 ? -7.771 11.729 18.910 1.00 87.06 108 LEU A O 1
ATOM 874 N N . ALA A 1 109 ? -8.170 9.668 19.711 1.00 88.31 109 ALA A N 1
ATOM 875 C CA . ALA A 1 109 ? -7.551 9.910 21.012 1.00 88.31 109 ALA A CA 1
ATOM 876 C C . ALA A 1 109 ? -6.085 10.359 20.874 1.00 88.31 109 ALA A C 1
ATOM 878 O O . ALA A 1 109 ? -5.651 11.283 21.560 1.00 88.31 109 ALA A O 1
ATOM 879 N N . GLN A 1 110 ? -5.331 9.764 19.941 1.00 86.69 110 GLN A N 1
ATOM 880 C CA . GLN A 1 110 ? -3.968 10.205 19.633 1.00 86.69 110 GLN A CA 1
ATOM 881 C C . GLN A 1 110 ? -3.926 11.627 19.062 1.00 86.69 110 GLN A C 1
ATOM 883 O O . GLN A 1 110 ? -3.060 12.417 19.440 1.00 86.69 110 GLN A O 1
ATOM 888 N N . THR A 1 111 ? -4.840 11.962 18.149 1.00 84.19 111 THR A N 1
ATOM 889 C CA . THR A 1 111 ? -4.920 13.309 17.569 1.00 84.19 111 THR A CA 1
ATOM 890 C C . THR A 1 111 ? -5.302 14.335 18.635 1.00 84.19 111 THR A C 1
ATOM 892 O O . THR A 1 111 ? -4.658 15.374 18.731 1.00 84.19 111 THR A O 1
ATOM 895 N N . GLU A 1 112 ? -6.279 14.028 19.490 1.00 83.81 112 GLU A N 1
ATOM 896 C CA . GLU A 1 112 ? -6.688 14.878 20.612 1.00 83.81 112 GLU A CA 1
ATOM 897 C C . GLU A 1 112 ? -5.536 15.118 21.592 1.00 83.81 112 GLU A C 1
ATOM 899 O O . GLU A 1 112 ? -5.288 16.261 21.965 1.00 83.81 112 GLU A O 1
ATOM 904 N N . ALA A 1 113 ? -4.770 14.082 21.946 1.00 84.88 113 ALA A N 1
ATOM 905 C CA . ALA A 1 113 ? -3.602 14.225 22.813 1.00 84.88 113 ALA A CA 1
ATOM 906 C C . ALA A 1 113 ? -2.509 15.114 22.188 1.00 84.88 113 ALA A C 1
ATOM 908 O O . ALA A 1 113 ? -1.948 15.975 22.864 1.00 84.88 113 ALA A O 1
ATOM 909 N N . LYS A 1 114 ? -2.234 14.960 20.883 1.00 81.75 114 LYS A N 1
ATOM 910 C CA . LYS A 1 114 ? -1.283 15.823 20.156 1.00 81.75 114 LYS A CA 1
ATOM 911 C C . LYS A 1 114 ? -1.763 17.275 20.086 1.00 81.75 114 LYS A C 1
ATOM 913 O O . LYS A 1 114 ? -0.961 18.191 20.251 1.00 81.75 114 LYS A O 1
ATOM 918 N N . MET A 1 115 ? -3.060 17.477 19.867 1.00 77.12 115 MET A N 1
ATOM 919 C CA . MET A 1 115 ? -3.684 18.798 19.798 1.00 77.12 115 MET A CA 1
ATOM 920 C C . MET A 1 115 ? -3.915 19.436 21.166 1.00 77.12 115 MET A C 1
ATOM 922 O O . MET A 1 115 ? -4.113 20.634 21.212 1.00 77.12 115 MET A O 1
ATOM 926 N N . ALA A 1 116 ? -3.893 18.695 22.273 1.00 74.75 116 ALA A N 1
ATOM 927 C CA . ALA A 1 116 ? -3.905 19.286 23.611 1.00 74.75 116 ALA A CA 1
ATOM 928 C C . ALA A 1 116 ? -2.539 19.901 23.972 1.00 74.75 116 ALA A C 1
ATOM 930 O O . ALA A 1 116 ? -2.473 20.863 24.732 1.00 74.75 116 ALA A O 1
ATOM 931 N N . GLY A 1 117 ? -1.448 19.363 23.412 1.00 67.75 117 GLY A N 1
ATOM 932 C CA . GLY A 1 117 ? -0.088 19.885 23.598 1.00 67.75 117 GLY A CA 1
ATOM 933 C C . GLY A 1 117 ? 0.261 21.093 22.719 1.00 67.75 117 GLY A C 1
ATOM 934 O O . GLY A 1 117 ? 1.253 21.772 22.965 1.00 67.75 117 GLY A O 1
ATOM 935 N N . GLN A 1 118 ? -0.546 21.378 21.700 1.00 67.12 118 GLN A N 1
ATOM 936 C CA . GLN A 1 118 ? -0.435 22.547 20.826 1.00 67.12 118 GLN A CA 1
ATOM 937 C C . GLN A 1 118 ? -1.666 23.410 21.124 1.00 67.12 118 GLN A C 1
ATOM 939 O O . GLN A 1 118 ? -2.736 22.854 21.263 1.00 67.12 118 GLN A O 1
ATOM 944 N N . GLN A 1 119 ? -1.594 24.732 21.277 1.00 69.25 119 GLN A N 1
ATOM 945 C CA . GLN A 1 119 ? -2.774 25.557 21.627 1.00 69.25 119 GLN A CA 1
ATOM 946 C C . GLN A 1 119 ? -3.780 25.678 20.455 1.00 69.25 119 GLN A C 1
ATOM 948 O O . GLN A 1 119 ? -4.048 26.764 19.949 1.00 69.25 119 GLN A O 1
ATOM 953 N N . VAL A 1 120 ? -4.297 24.554 19.957 1.00 70.69 120 VAL A N 1
ATOM 954 C CA . VAL A 1 120 ? -5.179 24.471 18.794 1.00 70.69 120 VAL A CA 1
ATOM 955 C C . VAL A 1 120 ? -6.593 24.910 19.205 1.00 70.69 120 VAL A C 1
ATOM 957 O O . VAL A 1 120 ? -7.076 24.486 20.259 1.00 70.69 120 VAL A O 1
ATOM 960 N N . PRO A 1 121 ? -7.286 25.733 18.392 1.00 73.06 121 PRO A N 1
ATOM 961 C CA . PRO A 1 121 ? -8.655 26.163 18.670 1.00 73.06 121 PRO A CA 1
ATOM 962 C C . PRO A 1 121 ? -9.603 24.980 18.891 1.00 73.06 121 PRO A C 1
ATOM 964 O O . PRO A 1 121 ? -9.605 24.023 18.111 1.00 73.06 121 PRO A O 1
ATOM 967 N N . LYS A 1 122 ? -10.446 25.066 19.928 1.00 71.50 122 LYS A N 1
ATOM 968 C CA . LYS A 1 122 ? -11.428 24.022 20.282 1.00 71.50 122 LYS A CA 1
ATOM 969 C C . LYS A 1 122 ? -12.393 23.697 19.136 1.00 71.50 122 LYS A C 1
ATOM 971 O O . LYS A 1 122 ? -12.816 22.552 19.018 1.00 71.50 122 LYS A O 1
ATOM 976 N N . GLU A 1 123 ? -12.669 24.652 18.248 1.00 75.44 123 GLU A N 1
ATOM 977 C CA . GLU A 1 123 ? -13.520 24.421 17.073 1.00 75.44 123 GLU A CA 1
ATOM 978 C C . GLU A 1 123 ? -12.956 23.342 16.134 1.00 75.44 123 GLU A C 1
ATOM 980 O O . GLU A 1 123 ? -13.709 22.498 15.653 1.00 75.44 123 GLU A O 1
ATOM 985 N N . LYS A 1 124 ? -11.629 23.281 15.942 1.00 75.19 124 LYS A N 1
ATOM 986 C CA . LYS A 1 124 ? -11.000 22.246 15.099 1.00 75.19 124 LYS A CA 1
ATOM 987 C C . LYS A 1 124 ? -11.102 20.851 15.714 1.00 75.19 124 LYS A C 1
ATOM 989 O O . LYS A 1 124 ? -11.231 19.861 14.997 1.00 75.19 124 LYS A O 1
ATOM 994 N N . LEU A 1 125 ? -11.055 20.767 17.044 1.00 70.69 125 LEU A N 1
ATOM 995 C CA . LEU A 1 125 ? -11.253 19.515 17.777 1.00 70.69 125 LEU A CA 1
ATOM 996 C C . LEU A 1 125 ? -12.674 18.977 17.576 1.00 70.69 125 LEU A C 1
ATOM 998 O O . LEU A 1 125 ? -12.853 17.784 17.327 1.00 70.69 125 LEU A O 1
ATOM 1002 N N . ASP A 1 126 ? -13.675 19.853 17.624 1.00 78.75 126 ASP A N 1
ATOM 1003 C CA . ASP A 1 126 ? -15.071 19.460 17.434 1.00 78.75 126 ASP A CA 1
ATOM 1004 C C . ASP A 1 126 ? -15.377 19.055 15.985 1.00 78.75 126 ASP A C 1
ATOM 1006 O O . ASP A 1 126 ? -16.139 18.111 15.758 1.00 78.75 126 ASP A O 1
ATOM 1010 N N . GLU A 1 127 ? -14.747 19.691 14.996 1.00 79.50 127 GLU A N 1
ATOM 1011 C CA . GLU A 1 127 ? -14.827 19.267 13.591 1.00 79.50 127 GLU A CA 1
ATOM 1012 C C . GLU A 1 127 ? -14.237 17.869 13.372 1.00 79.50 127 GLU A C 1
ATOM 1014 O O . GLU A 1 127 ? -14.874 17.019 12.746 1.00 79.50 127 GLU A O 1
ATOM 1019 N N . ILE A 1 128 ? -13.062 17.589 13.945 1.00 77.50 128 ILE A N 1
ATOM 1020 C CA . ILE A 1 128 ? -12.410 16.274 13.852 1.00 77.50 128 ILE A CA 1
ATOM 1021 C C . ILE A 1 128 ? -13.272 15.189 14.509 1.00 77.50 128 ILE A C 1
ATOM 1023 O O . ILE A 1 128 ? -13.452 14.105 13.946 1.00 77.50 128 ILE A O 1
ATOM 1027 N N . ARG A 1 129 ? -13.876 15.487 15.665 1.00 78.12 129 ARG A N 1
ATOM 1028 C CA . ARG A 1 129 ? -14.815 14.578 16.341 1.00 78.12 129 ARG A CA 1
ATOM 1029 C C . ARG A 1 129 ? -16.063 14.306 15.506 1.00 78.12 129 ARG A C 1
ATOM 1031 O O . ARG A 1 129 ? -16.510 13.159 15.449 1.00 78.12 129 ARG A O 1
ATOM 1038 N N . LYS A 1 130 ? -16.619 15.325 14.841 1.00 81.44 130 LYS A N 1
ATOM 1039 C CA . LYS A 1 130 ? -17.773 15.173 13.939 1.00 81.44 130 LYS A CA 1
ATOM 1040 C C . LYS A 1 130 ? -17.430 14.310 12.724 1.00 81.44 130 LYS A C 1
ATOM 1042 O O . LYS A 1 130 ? -18.173 13.375 12.433 1.00 81.44 130 LYS A O 1
ATOM 1047 N N . L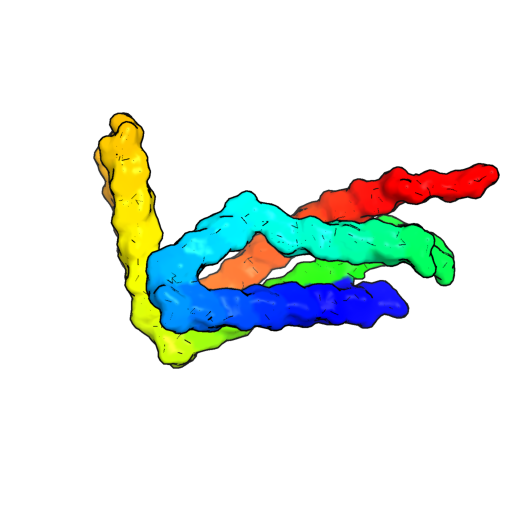EU A 1 131 ? -16.289 14.561 12.079 1.00 75.19 131 LEU A N 1
ATOM 1048 C CA . LEU A 1 131 ? -15.799 13.790 10.928 1.00 75.19 131 LEU A CA 1
ATOM 1049 C C . LEU A 1 131 ? -15.582 12.315 11.273 1.00 75.19 131 LEU A C 1
ATOM 1051 O O . LEU A 1 131 ? -16.079 11.420 10.590 1.00 75.19 131 LEU A O 1
ATOM 1055 N N . ALA A 1 132 ? -14.913 12.037 12.386 1.00 73.12 132 ALA A N 1
ATOM 1056 C CA . ALA A 1 132 ? -14.728 10.663 12.826 1.00 73.12 132 ALA A CA 1
ATOM 1057 C C . ALA A 1 132 ? -16.038 10.014 13.301 1.00 73.12 132 ALA A C 1
ATOM 1059 O O . ALA A 1 132 ? -16.206 8.805 13.181 1.00 73.12 132 ALA A O 1
ATOM 1060 N N . GLY A 1 133 ? -16.991 10.809 13.799 1.00 71.00 133 GLY A N 1
ATOM 1061 C CA . GLY A 1 133 ? -18.358 10.381 14.088 1.00 71.00 133 GLY A CA 1
ATOM 1062 C C . GLY A 1 133 ? -19.125 9.925 12.844 1.00 71.00 133 GLY A C 1
ATOM 1063 O O . GLY A 1 133 ? -19.835 8.925 12.922 1.00 71.00 133 GLY A O 1
ATOM 1064 N N . SER A 1 134 ? -18.948 10.606 11.706 1.00 71.44 134 SER A N 1
ATOM 1065 C CA . SER A 1 134 ? -19.551 10.228 10.416 1.00 71.44 134 SER A CA 1
ATOM 1066 C C . SER A 1 134 ? -18.881 9.026 9.740 1.00 71.44 134 SER A C 1
ATOM 1068 O O . SER A 1 134 ? -19.486 8.367 8.894 1.00 71.44 134 SER A O 1
ATOM 1070 N N . GLU A 1 135 ? -17.648 8.707 10.135 1.00 69.50 135 GLU A N 1
ATOM 1071 C CA . GLU A 1 135 ? -16.900 7.546 9.640 1.00 69.50 135 GLU A CA 1
ATOM 1072 C C . GLU A 1 135 ? -17.102 6.274 10.478 1.00 69.50 135 GLU A C 1
ATOM 1074 O O . GLU A 1 135 ? -16.567 5.222 10.128 1.00 69.50 135 GLU A O 1
ATOM 1079 N N . LYS A 1 136 ? -17.914 6.340 11.543 1.00 64.94 136 LYS A N 1
ATOM 1080 C CA . LYS A 1 136 ? -18.249 5.182 12.383 1.00 64.94 136 LYS A CA 1
ATOM 1081 C C . LYS A 1 136 ? -19.001 4.100 11.611 1.00 64.94 136 LYS A C 1
ATOM 1083 O O . LYS A 1 136 ? -19.823 4.374 10.734 1.00 64.94 136 LYS A O 1
ATOM 1088 N N . GLY A 1 137 ? -18.769 2.866 12.029 1.00 68.50 137 GLY A N 1
ATOM 1089 C CA . GLY A 1 137 ? -19.394 1.663 11.520 1.00 68.50 137 GLY A CA 1
ATOM 1090 C C . GLY A 1 137 ? -18.470 0.830 10.628 1.00 68.50 137 GLY A C 1
ATOM 1091 O O . GLY A 1 137 ? -17.331 1.211 10.331 1.00 68.50 137 GLY A O 1
ATOM 1092 N N . PRO A 1 138 ? -18.966 -0.338 10.190 1.00 73.81 138 PRO A N 1
ATOM 1093 C CA . PRO A 1 138 ? -18.213 -1.229 9.327 1.00 73.81 138 PRO A CA 1
ATOM 1094 C C . PRO A 1 138 ? -17.888 -0.554 7.999 1.00 73.81 138 PRO A C 1
ATOM 1096 O O . PRO A 1 138 ? -18.691 0.197 7.430 1.00 73.81 138 PRO A O 1
ATOM 1099 N N . LEU A 1 139 ? -16.715 -0.882 7.466 1.00 83.06 139 LEU A N 1
ATOM 1100 C CA . LEU A 1 139 ? -16.310 -0.396 6.160 1.00 83.06 139 LEU A CA 1
ATOM 1101 C C . LEU A 1 139 ? -17.229 -1.003 5.090 1.00 83.06 139 LEU A C 1
ATOM 1103 O O . LEU A 1 139 ? -17.324 -2.222 4.944 1.00 83.06 139 LEU A O 1
ATOM 1107 N N . THR A 1 140 ? -17.933 -0.155 4.341 1.00 86.81 140 THR A N 1
ATOM 1108 C CA . THR A 1 140 ? -18.850 -0.611 3.287 1.00 86.81 140 THR A CA 1
ATOM 1109 C C . THR A 1 140 ? -18.147 -0.687 1.940 1.00 86.81 140 THR A C 1
ATOM 1111 O O . THR A 1 140 ? -17.249 0.103 1.648 1.00 86.81 140 THR A O 1
ATOM 1114 N N . ILE A 1 141 ? -18.614 -1.584 1.066 1.00 86.62 141 ILE A N 1
ATOM 1115 C CA . ILE A 1 141 ? -18.050 -1.734 -0.283 1.00 86.62 141 ILE A CA 1
ATOM 1116 C C . ILE A 1 141 ? -18.119 -0.432 -1.094 1.00 86.62 141 ILE A C 1
ATOM 1118 O O . ILE A 1 141 ? -17.209 -0.131 -1.856 1.00 86.62 141 ILE A O 1
ATOM 1122 N N . ARG A 1 142 ? -19.156 0.395 -0.888 1.00 86.12 142 ARG A N 1
ATOM 1123 C CA . ARG A 1 142 ? -19.279 1.705 -1.548 1.00 86.12 142 ARG A CA 1
ATOM 1124 C C . ARG A 1 142 ? -18.159 2.655 -1.129 1.00 86.12 142 ARG A C 1
ATOM 1126 O O . ARG A 1 142 ? -17.554 3.276 -1.995 1.00 86.12 142 ARG A O 1
ATOM 1133 N N . LYS A 1 143 ? -17.861 2.737 0.173 1.00 86.38 143 LYS A N 1
ATOM 1134 C CA . LYS A 1 143 ? -16.745 3.549 0.685 1.00 86.38 143 LYS A CA 1
ATOM 1135 C C . LYS A 1 143 ? -15.407 3.053 0.130 1.00 86.38 143 LYS A C 1
ATOM 1137 O O . LYS A 1 143 ? -14.606 3.861 -0.324 1.00 86.38 143 LYS A O 1
ATOM 1142 N N . VAL A 1 144 ? -15.211 1.734 0.086 1.00 88.81 144 VAL A N 1
ATOM 1143 C CA . VAL A 1 144 ? -14.003 1.113 -0.484 1.00 88.81 144 VAL A CA 1
ATOM 1144 C C . VAL A 1 144 ? -13.843 1.455 -1.964 1.00 88.81 144 VAL A C 1
ATOM 1146 O O . VAL A 1 144 ? -12.765 1.867 -2.370 1.00 88.81 144 VAL A O 1
ATOM 1149 N N . LEU A 1 145 ? -14.906 1.346 -2.767 1.00 87.44 145 LEU A N 1
ATOM 1150 C CA . LEU A 1 145 ? -14.861 1.659 -4.199 1.00 87.44 145 LEU A CA 1
ATOM 1151 C C . LEU A 1 145 ? -14.601 3.146 -4.476 1.00 87.44 145 LEU A C 1
ATOM 1153 O O . LEU A 1 145 ? -13.862 3.474 -5.402 1.00 87.44 145 LEU A O 1
ATOM 1157 N N . LEU A 1 146 ? -15.176 4.046 -3.672 1.00 87.88 146 LEU A N 1
ATOM 1158 C CA . LEU A 1 146 ? -14.901 5.484 -3.770 1.00 87.88 146 LEU A CA 1
ATOM 1159 C C . LEU A 1 146 ? -13.443 5.806 -3.416 1.00 87.88 146 LEU A C 1
ATOM 1161 O O . LEU A 1 146 ? -12.789 6.566 -4.134 1.00 87.88 146 LEU A O 1
ATOM 1165 N N . GLY A 1 147 ? -12.926 5.194 -2.346 1.00 87.62 147 GLY A N 1
ATOM 1166 C CA . GLY A 1 147 ? -11.520 5.310 -1.958 1.00 87.62 147 GLY A CA 1
ATOM 1167 C C . GLY A 1 147 ? -10.592 4.785 -3.052 1.00 87.62 147 GLY A C 1
ATOM 1168 O O . GLY A 1 147 ? -9.698 5.500 -3.487 1.00 87.62 147 GLY A O 1
ATOM 1169 N N . PHE A 1 148 ? -10.883 3.596 -3.579 1.00 90.38 148 PHE A N 1
ATOM 1170 C CA . PHE A 1 148 ? -10.159 2.984 -4.693 1.00 90.38 148 PHE A CA 1
ATOM 1171 C C . PHE A 1 148 ? -10.112 3.899 -5.925 1.00 90.38 148 PHE A C 1
ATOM 1173 O O . PHE A 1 148 ? -9.039 4.161 -6.458 1.00 90.38 148 PHE A O 1
ATOM 1180 N N . GLY A 1 149 ? -11.252 4.451 -6.356 1.00 88.69 149 GLY A N 1
ATOM 1181 C CA . GLY A 1 149 ? -11.294 5.368 -7.500 1.00 88.69 149 GLY A CA 1
ATOM 1182 C C . GLY A 1 149 ? -10.461 6.635 -7.282 1.00 88.69 149 GLY A C 1
ATOM 1183 O O . GLY A 1 149 ? -9.740 7.066 -8.181 1.00 88.69 149 GLY A O 1
ATOM 1184 N N . THR A 1 150 ? -10.511 7.199 -6.073 1.00 89.69 150 THR A N 1
ATOM 1185 C CA . THR A 1 150 ? -9.709 8.375 -5.699 1.00 89.69 150 THR A CA 1
ATOM 1186 C C . THR A 1 150 ? -8.214 8.047 -5.689 1.00 89.69 150 THR A C 1
ATOM 1188 O O . THR A 1 150 ? -7.410 8.793 -6.253 1.00 89.69 150 THR A O 1
ATOM 1191 N N . ASN A 1 151 ? -7.839 6.900 -5.117 1.00 91.38 151 ASN A N 1
ATOM 1192 C CA . ASN A 1 151 ? -6.457 6.431 -5.077 1.00 91.38 151 ASN A CA 1
ATOM 1193 C C . ASN A 1 151 ? -5.903 6.180 -6.478 1.00 91.38 151 ASN A C 1
ATOM 1195 O O . ASN A 1 151 ? -4.790 6.610 -6.763 1.00 91.38 151 ASN A O 1
ATOM 1199 N N . LEU A 1 152 ? -6.688 5.594 -7.388 1.00 93.75 152 LEU A N 1
ATOM 1200 C CA . LEU A 1 152 ? -6.256 5.357 -8.767 1.00 93.75 152 LEU A CA 1
ATOM 1201 C C . LEU A 1 152 ? -5.865 6.644 -9.506 1.00 93.75 152 LEU A C 1
ATOM 1203 O O . LEU A 1 152 ? -4.912 6.636 -10.287 1.00 93.75 152 LEU A O 1
ATOM 1207 N N . VAL A 1 153 ? -6.566 7.756 -9.264 1.00 94.75 153 VAL A N 1
ATOM 1208 C CA . VAL A 1 153 ? -6.198 9.058 -9.845 1.00 94.75 153 VAL A CA 1
ATOM 1209 C C . VAL A 1 153 ? -4.841 9.516 -9.311 1.00 94.75 153 VAL A C 1
ATOM 1211 O O . VAL A 1 153 ? -3.970 9.921 -10.084 1.00 94.75 153 VAL A O 1
ATOM 1214 N N . LEU A 1 154 ? -4.624 9.409 -7.998 1.00 92.81 154 LEU A N 1
ATOM 1215 C CA . LEU A 1 154 ? -3.339 9.745 -7.382 1.00 92.81 154 LEU A CA 1
ATOM 1216 C C . LEU A 1 154 ? -2.220 8.822 -7.873 1.00 92.81 154 LEU A C 1
ATOM 1218 O O . LEU A 1 154 ? -1.109 9.277 -8.142 1.00 92.81 154 LEU A O 1
ATOM 1222 N N . ASP A 1 155 ? -2.505 7.540 -8.043 1.00 95.00 155 ASP A N 1
ATOM 1223 C CA . ASP A 1 155 ? -1.551 6.549 -8.521 1.00 95.00 155 ASP A CA 1
ATOM 1224 C C . ASP A 1 155 ? -1.176 6.750 -9.980 1.00 95.00 155 ASP A C 1
ATOM 1226 O O . ASP A 1 155 ? -0.022 6.530 -10.356 1.00 95.00 155 ASP A O 1
ATOM 1230 N N . PHE A 1 156 ? -2.094 7.251 -10.802 1.00 96.06 156 PHE A N 1
ATOM 1231 C CA . PHE A 1 156 ? -1.761 7.702 -12.145 1.00 96.06 156 PHE A CA 1
ATOM 1232 C C . PHE A 1 156 ? -0.738 8.848 -12.113 1.00 96.06 156 PHE A C 1
ATOM 1234 O O . PHE A 1 156 ? 0.266 8.796 -12.827 1.00 96.06 156 PHE A O 1
ATOM 1241 N N . ILE A 1 157 ? -0.920 9.836 -11.230 1.00 96.00 157 ILE A N 1
ATOM 1242 C CA . ILE A 1 157 ? 0.034 10.945 -11.050 1.00 96.00 157 ILE A CA 1
ATOM 1243 C C . ILE A 1 157 ? 1.394 10.421 -10.558 1.00 96.00 157 ILE A C 1
ATOM 1245 O O . ILE A 1 157 ? 2.433 10.773 -11.123 1.00 96.00 157 ILE A O 1
ATOM 1249 N N . LYS A 1 158 ? 1.411 9.523 -9.562 1.00 94.69 158 LYS A N 1
ATOM 1250 C CA . LYS A 1 158 ? 2.644 8.861 -9.088 1.00 94.69 158 LYS A CA 1
ATOM 1251 C C . LYS A 1 158 ? 3.334 8.094 -10.217 1.00 94.69 158 LYS A C 1
ATOM 1253 O O . LYS A 1 158 ? 4.556 8.131 -10.340 1.00 94.69 158 LYS A O 1
ATOM 1258 N N . SER A 1 159 ? 2.561 7.427 -11.069 1.00 96.81 159 SER A N 1
ATOM 1259 C CA . SER A 1 159 ? 3.076 6.669 -12.212 1.00 96.81 159 SER A CA 1
ATOM 1260 C C . SER A 1 159 ? 3.702 7.577 -13.266 1.00 96.81 159 SER A C 1
ATOM 1262 O O . SER A 1 159 ? 4.772 7.255 -13.781 1.00 96.81 159 SER A O 1
ATOM 1264 N N . LEU A 1 160 ? 3.094 8.735 -13.547 1.00 96.62 160 LEU A N 1
ATOM 1265 C CA . LEU A 1 160 ? 3.675 9.761 -14.417 1.00 96.62 160 LEU A CA 1
ATOM 1266 C C . LEU A 1 160 ? 5.001 10.284 -13.865 1.00 96.62 160 LEU A C 1
ATOM 1268 O O . LEU A 1 160 ? 5.974 10.395 -14.614 1.00 96.62 160 LEU A O 1
ATOM 1272 N N . PHE A 1 161 ? 5.058 10.560 -12.562 1.00 95.56 161 PHE A N 1
ATOM 1273 C CA . PHE A 1 161 ? 6.280 10.990 -11.889 1.00 95.56 161 PHE A CA 1
ATOM 1274 C C . PHE A 1 161 ? 7.390 9.935 -12.011 1.00 95.56 161 PHE A C 1
ATOM 1276 O O . PHE A 1 161 ? 8.483 10.238 -12.496 1.00 95.56 161 PHE A O 1
ATOM 1283 N N . ILE A 1 162 ? 7.088 8.675 -11.672 1.00 95.88 162 ILE A N 1
ATOM 1284 C CA . ILE A 1 162 ? 8.028 7.549 -11.777 1.00 95.88 162 ILE A CA 1
ATOM 1285 C C . ILE A 1 162 ? 8.518 7.375 -13.216 1.00 95.88 162 ILE A C 1
ATOM 1287 O O . ILE A 1 162 ? 9.724 7.278 -13.443 1.00 95.88 162 ILE A O 1
ATOM 1291 N N . ALA A 1 163 ? 7.612 7.351 -14.195 1.00 96.00 163 ALA A N 1
ATOM 1292 C CA . ALA A 1 163 ? 7.96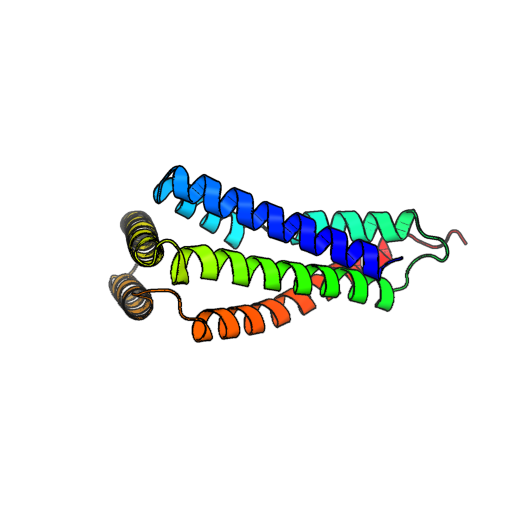7 7.145 -15.594 1.00 96.00 163 ALA A CA 1
ATOM 1293 C C . ALA A 1 163 ? 8.849 8.280 -16.135 1.00 96.00 163 ALA A C 1
ATOM 1295 O O . ALA A 1 163 ? 9.847 8.020 -16.813 1.00 96.00 163 ALA A O 1
ATOM 1296 N N . THR A 1 164 ? 8.522 9.530 -15.794 1.00 95.06 164 THR A N 1
ATOM 1297 C CA . THR A 1 164 ? 9.260 10.720 -16.241 1.00 95.06 164 THR A CA 1
ATOM 1298 C C . THR A 1 164 ? 10.678 10.736 -15.688 1.00 95.06 164 THR A C 1
ATOM 1300 O O . THR A 1 164 ? 11.628 10.870 -16.459 1.00 95.06 164 THR A O 1
ATOM 1303 N N . ILE A 1 165 ? 10.839 10.532 -14.378 1.00 93.50 165 ILE A N 1
ATOM 1304 C CA . ILE A 1 165 ? 12.163 10.493 -13.743 1.00 93.50 165 ILE A CA 1
ATOM 1305 C C . ILE A 1 165 ? 12.967 9.314 -14.279 1.00 93.50 165 ILE A C 1
ATOM 1307 O O . ILE A 1 165 ? 14.109 9.479 -14.701 1.00 93.50 165 ILE A O 1
ATOM 1311 N N . THR A 1 166 ? 12.365 8.126 -14.338 1.00 92.31 166 THR A N 1
ATOM 1312 C CA . THR A 1 166 ? 13.062 6.913 -14.782 1.00 92.31 166 THR A CA 1
ATOM 1313 C C . THR A 1 166 ? 13.575 7.048 -16.213 1.00 92.31 166 THR A C 1
ATOM 1315 O O . THR A 1 166 ? 14.704 6.646 -16.501 1.00 92.31 166 THR A O 1
ATOM 1318 N N . LYS A 1 167 ? 12.806 7.679 -17.109 1.00 90.38 167 LYS A N 1
ATOM 1319 C CA . LYS A 1 167 ? 13.239 7.951 -18.486 1.00 90.38 167 LYS A CA 1
ATOM 1320 C C . LYS A 1 167 ? 14.543 8.756 -18.544 1.00 90.38 167 LYS A C 1
ATOM 1322 O O . LYS A 1 167 ? 15.366 8.496 -19.418 1.00 90.38 167 LYS A O 1
ATOM 1327 N N . GLN A 1 168 ? 14.745 9.693 -17.618 1.00 87.06 168 GLN A N 1
ATOM 1328 C CA . GLN A 1 168 ? 15.931 10.555 -17.569 1.00 87.06 168 GLN A CA 1
ATOM 1329 C C . GLN A 1 168 ? 17.187 9.832 -17.050 1.00 87.06 168 GLN A C 1
ATOM 1331 O O . GLN A 1 168 ? 18.296 10.301 -17.276 1.00 87.06 168 GLN A O 1
ATOM 1336 N N . THR A 1 169 ? 17.050 8.674 -16.394 1.00 79.94 169 THR A N 1
ATOM 1337 C CA . THR A 1 169 ? 18.175 7.997 -15.712 1.00 79.94 169 THR A CA 1
ATOM 1338 C C . THR A 1 169 ? 19.160 7.260 -16.623 1.00 79.94 169 THR A C 1
ATOM 1340 O O . THR A 1 169 ? 20.240 6.879 -16.170 1.00 79.94 169 THR A O 1
ATOM 1343 N N . VAL A 1 170 ? 18.816 7.036 -17.894 1.00 68.12 170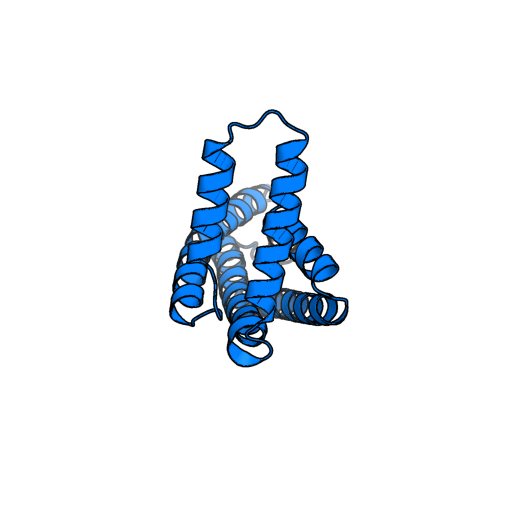 VAL A N 1
ATOM 1344 C CA . VAL A 1 170 ? 19.705 6.391 -18.871 1.00 68.12 170 VAL A CA 1
ATOM 1345 C C . VAL A 1 170 ? 19.750 7.258 -20.121 1.00 68.12 170 VAL A C 1
ATOM 1347 O O . VAL A 1 170 ? 18.834 7.205 -20.949 1.00 68.12 170 VAL A O 1
ATOM 1350 N N . HIS A 1 171 ? 20.825 8.040 -20.256 1.00 58.66 171 HIS A N 1
ATOM 1351 C CA . HIS A 1 171 ? 21.186 8.638 -21.535 1.00 58.66 171 HIS A CA 1
ATOM 1352 C C . HIS A 1 171 ? 21.563 7.510 -22.503 1.00 58.66 171 HIS A C 1
ATOM 1354 O O . HIS A 1 171 ? 22.377 6.658 -22.134 1.00 58.66 171 HIS A O 1
ATOM 1360 N N . PRO A 1 172 ? 20.990 7.463 -23.721 1.00 52.84 172 PRO A N 1
ATOM 1361 C CA . PRO A 1 172 ? 21.530 6.589 -24.749 1.00 52.84 172 PRO A CA 1
ATOM 1362 C C . PRO A 1 172 ? 23.003 6.966 -24.913 1.00 52.84 172 PRO A C 1
ATOM 1364 O O . PRO A 1 172 ? 23.310 8.148 -25.095 1.00 52.84 172 PRO A O 1
ATOM 1367 N N . LYS A 1 173 ? 23.911 5.992 -24.771 1.00 51.22 173 LYS A N 1
ATOM 1368 C CA . LYS A 1 173 ? 25.296 6.187 -25.207 1.00 51.22 173 LYS A CA 1
ATOM 1369 C C . LYS A 1 173 ? 25.203 6.634 -26.669 1.00 51.22 173 LYS A C 1
ATOM 1371 O O . LYS A 1 173 ? 24.658 5.887 -27.480 1.00 51.22 173 LYS A O 1
ATOM 1376 N N . ARG A 1 174 ? 25.580 7.889 -26.927 1.00 42.97 174 ARG A N 1
ATOM 1377 C CA . ARG A 1 174 ? 25.771 8.400 -28.284 1.00 42.97 174 ARG A CA 1
ATOM 1378 C C . ARG A 1 174 ? 26.906 7.634 -28.941 1.00 42.97 174 ARG A C 1
ATOM 1380 O O . ARG A 1 174 ? 27.853 7.285 -28.200 1.00 42.97 174 ARG A O 1
#